Protein AF-A0A8H8CBI0-F1 (afdb_monomer_lite)

Sequence (99 aa):
MSKFYFSGTSGSVSSDDEEDNLPYPEALPRSDFLAPTFSAPAYLSTLSERHQTLEDLRSDLRERSQALSKELLDLVNTNYEQFLSLGSDLKGGEEKVED

Radius of gyration: 30.65 Å; chains: 1; bounding box: 88×39×88 Å

Foldseek 3Di:
DDDDDPPPPPPPCPVDPPVVPDDAFDQDDLVQVPDPDRDPVVVVVVCPVHPDDPVVVVVSVVVSVVVVVVVVVVVVVVVVVVVVVVVVVVVVVVVPPDD

Secondary structure (DSSP, 8-state):
----------------TTSTTPPPPPPPPSGGG--TT--HHHHHHHTTT----HHHHHHHHHHHHHHHHHHHHHHHHHHHHHHHHHHHHHHTGGG----

Structure (mmCIF, N/CA/C/O backbone):
data_AF-A0A8H8CBI0-F1
#
_entry.id   AF-A0A8H8CBI0-F1
#
loop_
_atom_site.group_PDB
_atom_site.id
_atom_site.type_symbol
_atom_site.label_atom_id
_atom_site.label_alt_id
_atom_site.label_comp_id
_atom_site.label_asym_id
_atom_site.label_entity_id
_atom_site.label_seq_id
_atom_site.pdbx_PDB_ins_code
_atom_site.Cartn_x
_atom_site.Cartn_y
_atom_site.Cartn_z
_atom_site.occupancy
_atom_site.B_iso_or_equiv
_atom_site.auth_seq_id
_atom_site.auth_comp_id
_atom_site.auth_asym_id
_atom_site.auth_atom_id
_atom_site.pdbx_PDB_model_num
ATOM 1 N N . MET A 1 1 ? 46.288 24.427 -58.854 1.00 42.25 1 MET A N 1
ATOM 2 C CA . MET A 1 1 ? 45.878 24.234 -57.446 1.00 42.25 1 MET A CA 1
ATOM 3 C C . MET A 1 1 ? 44.645 23.334 -57.396 1.00 42.25 1 MET A C 1
ATOM 5 O O . MET A 1 1 ? 43.563 23.804 -57.726 1.00 42.25 1 MET A O 1
ATOM 9 N N . SER A 1 2 ? 44.801 22.053 -57.039 1.00 39.62 2 SER A N 1
ATOM 10 C CA . SER A 1 2 ? 43.674 21.122 -56.851 1.00 39.62 2 SER A CA 1
ATOM 11 C C . SER A 1 2 ? 42.927 21.432 -55.556 1.00 39.62 2 SER A C 1
ATOM 13 O O . SER A 1 2 ? 43.528 21.444 -54.484 1.00 39.62 2 SER A O 1
ATOM 15 N N . LYS A 1 3 ? 41.620 21.688 -55.659 1.00 48.38 3 LYS A N 1
ATOM 16 C CA . LYS A 1 3 ? 40.702 21.792 -54.519 1.00 48.38 3 LYS A CA 1
ATOM 17 C C . LYS A 1 3 ? 40.275 20.383 -54.109 1.00 48.38 3 LYS A C 1
ATOM 19 O O . LYS A 1 3 ? 39.514 19.733 -54.820 1.00 48.38 3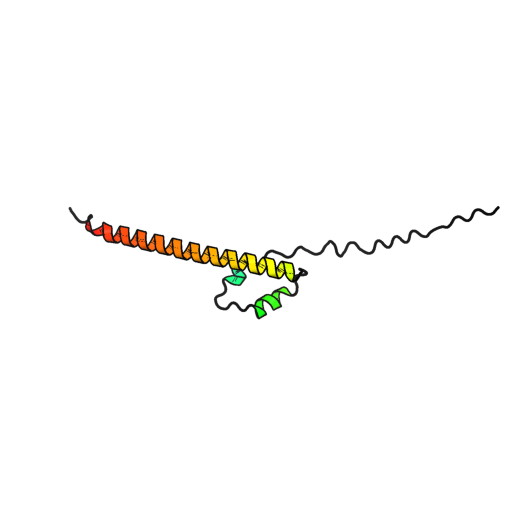 LYS A O 1
ATOM 24 N N . PHE A 1 4 ? 40.790 19.924 -52.974 1.00 48.22 4 PHE A N 1
ATOM 25 C CA . PHE A 1 4 ? 40.320 18.723 -52.296 1.00 48.22 4 PHE A CA 1
ATOM 26 C C . PHE A 1 4 ? 38.995 19.040 -51.595 1.00 48.22 4 PHE A C 1
ATOM 28 O O . PHE A 1 4 ? 38.981 19.730 -50.578 1.00 48.22 4 PHE A O 1
ATOM 35 N N . TYR A 1 5 ? 37.885 18.547 -52.140 1.00 46.88 5 TYR A N 1
ATOM 36 C CA . TYR A 1 5 ? 36.639 18.430 -51.392 1.00 46.88 5 TYR A CA 1
ATOM 37 C C . TYR A 1 5 ? 36.714 17.126 -50.608 1.00 46.88 5 TYR A C 1
ATOM 39 O O . TYR A 1 5 ? 36.590 16.040 -51.173 1.00 46.88 5 TYR A O 1
ATOM 47 N N . PHE A 1 6 ? 36.977 17.235 -49.308 1.00 49.88 6 PHE A N 1
ATOM 48 C CA . PHE A 1 6 ? 36.788 16.126 -48.389 1.00 49.88 6 PHE A CA 1
ATOM 49 C C . PHE A 1 6 ? 35.276 15.893 -48.306 1.00 49.88 6 PHE A C 1
ATOM 51 O O . PHE A 1 6 ? 34.565 16.564 -47.563 1.00 49.88 6 PHE A O 1
ATOM 58 N N . SER A 1 7 ? 34.777 14.983 -49.143 1.00 46.66 7 SER A N 1
ATOM 59 C CA . SER A 1 7 ? 33.503 14.305 -48.931 1.00 46.66 7 SER A CA 1
ATOM 60 C C . SER A 1 7 ? 33.653 13.481 -47.653 1.00 46.66 7 SER A C 1
ATOM 62 O O . SER A 1 7 ? 33.903 12.277 -47.697 1.00 46.66 7 SER A O 1
ATOM 64 N N . GLY A 1 8 ? 33.570 14.161 -46.508 1.00 42.94 8 GLY A N 1
ATOM 65 C CA . GLY A 1 8 ? 33.318 13.538 -45.223 1.00 42.94 8 GLY A CA 1
ATOM 66 C C . GLY A 1 8 ? 31.956 12.888 -45.338 1.00 42.94 8 GLY A C 1
ATOM 67 O O . GLY A 1 8 ? 30.937 13.567 -45.263 1.00 42.94 8 GLY A O 1
ATOM 68 N N . THR A 1 9 ? 31.972 11.593 -45.639 1.00 46.53 9 THR A N 1
ATOM 69 C CA . THR A 1 9 ? 30.815 10.717 -45.570 1.00 46.53 9 THR A CA 1
ATOM 70 C C . THR A 1 9 ? 30.087 11.023 -44.267 1.00 46.53 9 THR A C 1
ATOM 72 O O . THR A 1 9 ? 30.597 10.808 -43.169 1.00 46.53 9 THR A O 1
ATOM 75 N N . SER A 1 10 ? 28.908 11.619 -44.409 1.00 52.50 10 SER A N 1
ATOM 76 C CA . SER A 1 10 ? 27.901 11.716 -43.372 1.00 52.50 10 SER A CA 1
ATOM 77 C C . SER A 1 10 ? 27.382 10.304 -43.117 1.00 52.50 10 SER A C 1
ATOM 79 O O . SER A 1 10 ? 26.280 9.944 -43.514 1.00 52.50 10 SER A O 1
ATOM 81 N N . GLY A 1 11 ? 28.218 9.475 -42.504 1.00 45.22 11 GLY A N 1
ATOM 82 C CA . GLY A 1 11 ? 27.770 8.358 -41.700 1.00 45.22 11 GLY A CA 1
ATOM 83 C C . GLY A 1 11 ? 27.407 8.925 -40.341 1.00 45.22 11 GLY A C 1
ATOM 84 O O . GLY A 1 11 ? 28.130 8.707 -39.374 1.00 45.22 11 GLY A O 1
ATOM 85 N N . SER A 1 12 ? 26.332 9.718 -40.281 1.00 48.03 12 SER A N 1
ATOM 86 C CA . SER A 1 12 ? 25.601 9.880 -39.034 1.00 48.03 12 SER A CA 1
ATOM 87 C C . SER A 1 12 ? 25.131 8.481 -38.671 1.00 48.03 12 SER A C 1
ATOM 89 O O . SER A 1 12 ? 24.117 8.003 -39.179 1.00 48.03 12 SER A O 1
ATOM 91 N N . VAL A 1 13 ? 25.919 7.792 -37.850 1.00 52.78 13 VAL A N 1
ATOM 92 C CA . VAL A 1 13 ? 25.405 6.686 -37.062 1.00 52.78 13 VAL A CA 1
ATOM 93 C C . VAL A 1 13 ? 24.456 7.375 -36.082 1.00 52.78 13 VAL A C 1
ATOM 95 O O . VAL A 1 13 ? 24.831 7.819 -35.003 1.00 52.78 13 VAL A O 1
ATOM 98 N N . SER A 1 14 ? 23.225 7.619 -36.532 1.00 52.72 14 SER A N 1
ATOM 99 C CA . SER A 1 14 ? 22.089 7.661 -35.626 1.00 52.72 14 SER A CA 1
ATOM 100 C C . SER A 1 14 ? 22.014 6.238 -35.102 1.00 52.72 14 SER A C 1
ATOM 102 O O . SER A 1 14 ? 21.376 5.383 -35.705 1.00 52.72 14 SER A O 1
ATOM 104 N N . SER A 1 15 ? 22.846 5.956 -34.099 1.00 51.50 15 SER A N 1
ATOM 105 C CA . SER A 1 15 ? 22.738 4.741 -33.319 1.00 51.50 15 SER A CA 1
ATOM 106 C C . SER A 1 15 ? 21.470 4.939 -32.522 1.00 51.50 15 SER A C 1
ATOM 108 O O . SER A 1 15 ? 21.461 5.731 -31.587 1.00 51.50 15 SER A O 1
ATOM 110 N N . ASP A 1 16 ? 20.417 4.345 -33.062 1.00 53.66 16 ASP A N 1
ATOM 111 C CA . ASP A 1 16 ? 19.151 4.013 -32.445 1.00 53.66 16 ASP A CA 1
ATOM 112 C C . ASP A 1 16 ? 18.894 4.620 -31.064 1.00 53.66 16 ASP A C 1
ATOM 114 O O . ASP A 1 16 ? 19.440 4.204 -30.042 1.00 53.66 16 ASP A O 1
ATOM 118 N N . ASP A 1 17 ? 17.980 5.584 -31.084 1.00 53.84 17 ASP A N 1
ATOM 119 C CA . ASP A 1 17 ? 17.206 6.138 -29.975 1.00 53.84 17 ASP A CA 1
ATOM 120 C C . ASP A 1 17 ? 16.247 5.048 -29.417 1.00 53.84 17 ASP A C 1
ATOM 122 O O . ASP A 1 17 ? 15.042 5.242 -29.282 1.00 53.84 17 ASP A O 1
ATOM 126 N N . GLU A 1 18 ? 16.764 3.839 -29.173 1.00 55.56 18 GLU A N 1
ATOM 127 C CA . GLU A 1 18 ? 16.031 2.691 -28.617 1.00 55.56 18 GLU A CA 1
ATOM 128 C C . GLU A 1 18 ? 16.203 2.590 -27.092 1.00 55.56 18 GLU A C 1
ATOM 130 O O . GLU A 1 18 ? 15.395 1.939 -26.431 1.00 55.56 18 GLU A O 1
ATOM 135 N N . GLU A 1 19 ? 17.209 3.256 -26.510 1.00 54.00 19 GLU A N 1
ATOM 136 C CA . GLU A 1 19 ? 17.436 3.259 -25.054 1.00 54.00 19 GLU A CA 1
ATOM 137 C C . GLU A 1 19 ? 16.570 4.281 -24.296 1.00 54.00 19 GLU A C 1
ATOM 139 O O . GLU A 1 19 ? 16.295 4.083 -23.114 1.00 54.00 19 GLU A O 1
ATOM 144 N N . ASP A 1 20 ? 16.072 5.329 -24.962 1.00 55.66 20 ASP A N 1
ATOM 145 C CA . ASP A 1 20 ? 15.183 6.338 -24.351 1.00 55.66 20 ASP A CA 1
ATOM 146 C C . ASP A 1 20 ? 13.693 5.939 -24.387 1.00 55.66 20 ASP A C 1
ATOM 148 O O . ASP A 1 20 ? 12.836 6.633 -23.838 1.00 55.66 20 ASP A O 1
ATOM 152 N N . ASN A 1 21 ? 13.366 4.787 -24.987 1.00 57.72 21 ASN A N 1
ATOM 153 C CA . ASN A 1 21 ? 12.011 4.230 -25.024 1.00 57.72 21 ASN A CA 1
ATOM 154 C C . ASN A 1 21 ? 11.849 3.030 -24.073 1.00 57.72 21 ASN A C 1
ATOM 156 O O . ASN A 1 21 ? 11.075 2.105 -24.331 1.00 57.72 21 ASN A O 1
ATOM 160 N N . LEU A 1 22 ? 12.602 3.015 -22.970 1.00 65.75 22 LEU A N 1
ATOM 161 C CA . LEU A 1 22 ? 12.357 2.078 -21.880 1.00 65.75 22 LEU A CA 1
ATOM 162 C C . LEU A 1 22 ? 11.112 2.542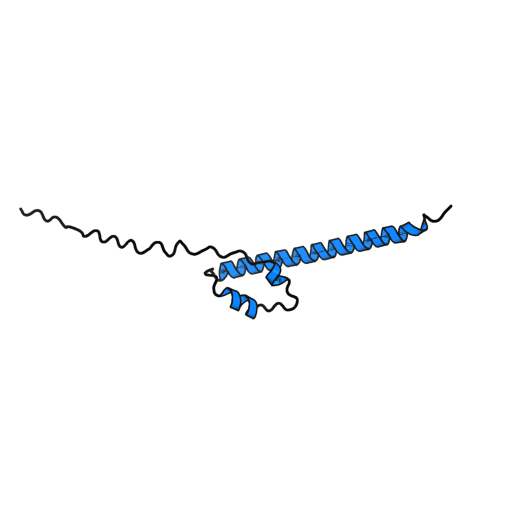 -21.109 1.00 65.75 22 LEU A C 1
ATOM 164 O O . LEU A 1 22 ? 11.066 3.685 -20.645 1.00 65.75 22 LEU A O 1
ATOM 168 N N . PRO A 1 23 ? 10.085 1.688 -20.951 1.00 68.06 23 PRO A N 1
ATOM 169 C CA . PRO A 1 23 ? 8.918 2.051 -20.166 1.00 68.06 23 PRO A CA 1
ATOM 170 C C . PRO A 1 23 ? 9.348 2.350 -18.730 1.00 68.06 23 PRO A C 1
ATOM 172 O O . PRO A 1 23 ? 10.053 1.555 -18.103 1.00 68.06 23 PRO A O 1
ATOM 175 N N . TYR A 1 24 ? 8.905 3.497 -18.208 1.00 61.38 24 TYR A N 1
ATOM 176 C CA . TYR A 1 24 ? 9.124 3.835 -16.808 1.00 61.38 24 TYR A CA 1
ATOM 177 C C . TYR A 1 24 ? 8.617 2.700 -15.912 1.00 61.38 24 TYR A C 1
ATOM 179 O O . TYR A 1 24 ? 7.540 2.150 -16.172 1.00 61.38 24 TYR A O 1
ATOM 187 N N . PRO A 1 25 ? 9.363 2.355 -14.851 1.00 67.81 25 PRO A N 1
ATOM 188 C CA . PRO A 1 25 ? 8.916 1.350 -13.908 1.00 67.81 25 PRO A CA 1
ATOM 189 C C . PRO A 1 25 ? 7.563 1.753 -13.321 1.00 67.81 25 PRO A C 1
ATOM 191 O O . PRO A 1 25 ? 7.407 2.835 -12.756 1.00 67.81 25 PRO A O 1
ATOM 194 N N . GLU A 1 26 ? 6.573 0.874 -13.454 1.00 69.00 26 GLU A N 1
ATOM 195 C CA . GLU A 1 26 ? 5.267 1.074 -12.834 1.00 69.00 26 GLU A CA 1
ATOM 196 C C . GLU A 1 26 ? 5.424 1.145 -11.309 1.00 69.00 26 GLU A C 1
ATOM 198 O O . GLU A 1 26 ? 6.204 0.389 -10.727 1.00 69.00 26 GLU A O 1
ATOM 203 N N . ALA A 1 27 ? 4.689 2.032 -10.635 1.00 74.12 27 ALA A N 1
ATOM 204 C CA . ALA A 1 27 ? 4.753 2.137 -9.180 1.00 74.12 27 ALA A CA 1
ATOM 205 C C . ALA A 1 27 ? 4.482 0.773 -8.517 1.00 74.12 27 ALA A C 1
ATOM 207 O O . ALA A 1 27 ? 3.638 0.001 -8.971 1.00 74.12 27 ALA A O 1
ATOM 208 N N . LEU A 1 28 ? 5.194 0.458 -7.430 1.00 76.06 28 LEU A N 1
ATOM 209 C CA . LEU A 1 28 ? 4.978 -0.801 -6.707 1.00 76.06 28 LEU A CA 1
ATOM 210 C C . LEU A 1 28 ? 3.491 -0.900 -6.281 1.00 76.06 28 LEU A C 1
ATOM 212 O O . LEU A 1 28 ? 2.982 0.048 -5.677 1.00 76.06 28 LEU A O 1
ATOM 216 N N . PRO A 1 29 ? 2.748 -1.979 -6.579 1.00 77.31 29 PRO A N 1
ATOM 217 C CA . PRO A 1 29 ? 1.341 -2.101 -6.189 1.00 77.31 29 PRO A CA 1
ATOM 218 C C . PRO A 1 29 ? 1.178 -2.289 -4.676 1.00 77.31 29 PRO A C 1
ATOM 220 O O . PRO A 1 29 ? 1.998 -2.922 -4.020 1.00 77.31 29 PRO A O 1
ATOM 223 N N . ARG A 1 30 ? 0.099 -1.752 -4.081 1.00 77.81 30 ARG A N 1
ATOM 224 C CA . ARG A 1 30 ? -0.137 -1.884 -2.620 1.00 77.81 30 ARG A CA 1
ATOM 225 C C . ARG A 1 30 ? -0.556 -3.308 -2.278 1.00 77.81 30 ARG A C 1
ATOM 227 O O . ARG A 1 30 ? -0.182 -3.819 -1.230 1.00 77.81 30 ARG A O 1
ATOM 234 N N . SER A 1 31 ? -1.323 -3.915 -3.178 1.00 77.75 31 SER A N 1
ATOM 235 C CA . SER A 1 31 ? -1.831 -5.283 -3.094 1.00 77.75 31 SER A CA 1
ATOM 236 C C . SER A 1 31 ? -0.741 -6.300 -2.786 1.00 77.75 31 SER A C 1
ATOM 238 O O . SER A 1 31 ? -0.977 -7.216 -2.003 1.00 77.75 31 SER A O 1
ATOM 240 N N . ASP A 1 32 ? 0.457 -6.096 -3.328 1.00 77.25 32 ASP A N 1
ATOM 241 C CA . ASP A 1 32 ? 1.571 -7.036 -3.205 1.00 77.25 32 ASP A CA 1
ATOM 242 C C . ASP A 1 32 ? 2.076 -7.153 -1.762 1.00 77.25 32 ASP A C 1
ATOM 244 O O . ASP A 1 32 ? 2.593 -8.193 -1.357 1.00 77.25 32 ASP A O 1
ATOM 248 N N . PHE A 1 33 ? 1.863 -6.108 -0.957 1.00 79.06 33 PHE A N 1
ATOM 249 C CA . PHE A 1 33 ? 2.262 -6.042 0.448 1.00 79.06 33 PHE A CA 1
ATOM 250 C C . PHE A 1 33 ? 1.135 -6.418 1.420 1.00 79.06 33 PHE A C 1
ATOM 252 O O . PHE A 1 33 ? 1.357 -6.450 2.628 1.00 79.06 33 PHE A O 1
ATOM 259 N N . LEU A 1 34 ? -0.071 -6.706 0.917 1.00 77.88 34 LEU A N 1
ATOM 260 C CA . LEU A 1 34 ? -1.218 -7.130 1.731 1.00 77.88 34 LEU A CA 1
ATOM 261 C C . LEU A 1 34 ? -1.330 -8.657 1.844 1.00 77.88 34 LEU A C 1
ATOM 263 O O . LEU A 1 34 ? -2.211 -9.163 2.539 1.00 77.88 34 LEU A O 1
ATOM 267 N N . ALA A 1 35 ? -0.457 -9.402 1.160 1.00 80.88 35 ALA A N 1
ATOM 268 C CA . ALA A 1 35 ? -0.449 -10.854 1.224 1.00 80.88 35 ALA A CA 1
ATOM 269 C C . ALA A 1 35 ? -0.083 -11.335 2.647 1.00 80.88 35 ALA A C 1
ATOM 271 O O . ALA A 1 35 ? 0.949 -10.925 3.183 1.00 80.88 35 ALA A O 1
ATOM 272 N N . PRO A 1 36 ? -0.858 -12.259 3.252 1.00 77.31 36 PRO A N 1
ATOM 273 C CA . PRO A 1 36 ? -0.595 -12.761 4.606 1.00 77.31 36 PRO A CA 1
ATOM 274 C C . PRO A 1 36 ? 0.728 -13.538 4.719 1.00 77.31 36 PRO A C 1
ATOM 276 O O . PRO A 1 36 ? 1.257 -13.708 5.813 1.00 77.31 36 PRO A O 1
ATOM 279 N N . THR A 1 37 ? 1.278 -13.992 3.592 1.00 80.56 37 THR A N 1
ATOM 280 C CA . THR A 1 37 ? 2.564 -14.693 3.489 1.00 80.56 37 THR A CA 1
ATOM 281 C C . THR A 1 37 ? 3.530 -13.928 2.584 1.00 80.56 37 THR A C 1
ATOM 283 O O . THR A 1 37 ? 4.011 -14.459 1.580 1.00 80.56 37 THR A O 1
ATOM 286 N N . PHE A 1 38 ? 3.784 -12.657 2.894 1.00 82.06 38 PHE A N 1
ATOM 287 C CA . PHE A 1 38 ? 4.747 -11.853 2.144 1.00 82.06 38 PHE A CA 1
ATOM 288 C C . PHE A 1 38 ? 6.183 -12.372 2.338 1.00 82.06 38 PHE A C 1
ATOM 290 O O . PHE A 1 38 ? 6.656 -12.534 3.463 1.00 82.06 38 PHE A O 1
ATOM 297 N N . SER A 1 39 ? 6.893 -12.598 1.231 1.00 82.00 39 SER A N 1
ATOM 298 C CA . SER A 1 39 ? 8.308 -12.974 1.222 1.00 82.00 39 SER A CA 1
ATOM 299 C C . SER A 1 39 ? 9.091 -11.985 0.369 1.00 82.00 39 SER A C 1
ATOM 301 O O . SER A 1 39 ? 8.987 -11.987 -0.858 1.00 82.00 39 SER A O 1
ATOM 303 N N . ALA A 1 40 ? 9.907 -11.156 1.023 1.00 79.62 40 ALA A N 1
ATOM 304 C CA . ALA A 1 40 ? 10.747 -10.163 0.358 1.00 79.62 40 ALA A CA 1
ATOM 305 C C . ALA A 1 40 ? 11.645 -10.749 -0.754 1.00 79.62 40 ALA A C 1
ATOM 307 O O . ALA A 1 40 ? 11.649 -10.185 -1.845 1.00 79.62 40 ALA A O 1
ATOM 308 N N . PRO A 1 41 ? 12.375 -11.870 -0.560 1.00 80.19 41 PRO A N 1
ATOM 309 C CA . PRO A 1 41 ? 13.223 -12.411 -1.625 1.00 80.19 41 PRO A CA 1
ATOM 310 C C . PRO A 1 41 ? 12.416 -12.933 -2.821 1.00 80.19 41 PRO A C 1
ATOM 312 O O . PRO A 1 41 ? 12.851 -12.761 -3.956 1.00 80.19 41 PRO A O 1
ATOM 315 N N . ALA A 1 42 ? 11.230 -13.509 -2.591 1.00 82.12 42 ALA A N 1
ATOM 316 C CA . ALA A 1 42 ? 10.345 -13.928 -3.677 1.00 82.12 42 ALA A CA 1
ATOM 317 C C . ALA A 1 42 ? 9.819 -12.712 -4.458 1.00 82.12 42 ALA A C 1
ATOM 319 O O . ALA A 1 42 ? 9.856 -12.702 -5.685 1.00 82.12 42 ALA A O 1
ATOM 320 N N . TYR A 1 43 ? 9.428 -11.650 -3.753 1.00 81.31 43 TYR A N 1
ATOM 321 C CA . TYR A 1 43 ? 8.961 -10.408 -4.366 1.00 81.31 43 TYR A CA 1
ATOM 322 C C . TYR A 1 43 ? 10.048 -9.705 -5.192 1.00 81.31 43 TYR A C 1
ATOM 324 O O . TYR A 1 43 ? 9.825 -9.298 -6.329 1.00 81.31 43 TYR A O 1
ATOM 332 N N . LEU A 1 44 ? 11.270 -9.625 -4.664 1.00 78.31 44 LEU A N 1
ATOM 333 C CA . LEU A 1 44 ? 12.398 -9.047 -5.395 1.00 78.31 44 LEU A CA 1
ATOM 334 C C . LEU A 1 44 ? 12.766 -9.877 -6.631 1.00 78.31 44 LEU A C 1
ATOM 336 O O . LEU A 1 44 ? 13.145 -9.305 -7.648 1.00 78.31 44 LEU A O 1
ATOM 340 N N . SER A 1 45 ? 12.599 -11.204 -6.580 1.00 80.06 45 SER A N 1
ATOM 341 C CA . SER A 1 45 ? 12.828 -12.065 -7.746 1.00 80.06 45 SER A CA 1
ATOM 342 C C . SER A 1 45 ? 11.799 -11.870 -8.863 1.00 80.06 45 SER A C 1
ATOM 344 O O . SER A 1 45 ? 12.145 -12.034 -10.024 1.00 80.06 45 SER A O 1
ATOM 346 N N . THR A 1 46 ? 10.568 -11.452 -8.544 1.00 78.94 46 THR A N 1
ATOM 347 C CA . THR A 1 46 ? 9.556 -11.099 -9.559 1.00 78.94 46 THR A CA 1
ATOM 348 C C . THR A 1 46 ? 9.778 -9.719 -10.183 1.00 78.94 46 THR A C 1
ATOM 350 O O . THR A 1 46 ? 9.205 -9.416 -11.221 1.00 78.94 46 THR A O 1
ATOM 353 N N . LEU A 1 47 ? 10.616 -8.877 -9.569 1.00 74.38 47 LEU A N 1
ATOM 354 C CA . LEU A 1 47 ? 10.903 -7.513 -10.025 1.00 74.38 47 LEU A CA 1
ATOM 355 C C . LEU A 1 47 ? 12.124 -7.424 -10.954 1.00 74.38 47 LEU A C 1
ATOM 357 O O . LEU A 1 47 ? 12.480 -6.327 -11.373 1.00 74.38 47 LEU A O 1
ATOM 361 N N . SER A 1 48 ? 12.763 -8.549 -11.297 1.00 65.94 48 SER A N 1
ATOM 362 C CA . SER A 1 48 ? 13.965 -8.577 -12.144 1.00 65.94 48 SER A CA 1
ATOM 363 C C . SER A 1 48 ? 13.747 -8.063 -13.570 1.00 65.94 48 SER A C 1
ATOM 365 O O . SER A 1 48 ? 14.710 -7.703 -14.236 1.00 65.94 48 SER A O 1
ATOM 367 N N . GLU A 1 49 ? 12.500 -8.026 -14.041 1.00 64.94 49 GLU A N 1
ATOM 368 C CA . GLU A 1 49 ? 12.119 -7.511 -15.368 1.00 64.94 49 GLU A CA 1
ATOM 369 C C . GLU A 1 49 ? 11.996 -5.979 -15.398 1.00 64.94 49 GLU A C 1
ATOM 371 O O . GLU A 1 49 ? 11.810 -5.368 -16.448 1.00 64.94 49 GLU A O 1
ATOM 376 N N . ARG A 1 50 ? 12.091 -5.334 -14.233 1.00 69.06 50 ARG A N 1
ATOM 377 C CA . ARG A 1 50 ? 11.931 -3.896 -14.088 1.00 69.06 50 ARG A CA 1
ATOM 378 C C . ARG A 1 50 ? 13.304 -3.237 -14.225 1.00 69.06 50 ARG A C 1
ATOM 380 O O . ARG A 1 50 ? 14.113 -3.296 -13.303 1.00 69.06 50 ARG A O 1
ATOM 387 N N . HIS A 1 51 ? 13.566 -2.616 -15.373 1.00 63.78 51 HIS A N 1
ATOM 388 C CA . HIS A 1 51 ? 14.806 -1.892 -15.695 1.00 63.78 51 HIS A CA 1
ATOM 389 C C . HIS A 1 51 ? 14.964 -0.584 -14.882 1.00 63.78 51 HIS A C 1
ATOM 391 O O . HIS A 1 51 ? 15.131 0.494 -15.440 1.00 63.78 51 HIS A O 1
ATOM 397 N N . GLN A 1 52 ? 14.883 -0.662 -13.553 1.00 72.31 52 GLN A N 1
ATOM 398 C CA . GLN A 1 52 ? 15.031 0.466 -12.632 1.00 72.31 52 GLN A CA 1
ATOM 399 C C . GLN A 1 52 ? 16.340 0.373 -11.849 1.00 72.31 52 GLN A C 1
ATOM 401 O O . GLN A 1 52 ? 16.879 -0.718 -11.636 1.00 72.31 52 GLN A O 1
ATOM 406 N N . THR A 1 53 ? 16.856 1.511 -11.381 1.00 77.88 53 THR A N 1
ATOM 407 C CA . THR A 1 53 ? 18.058 1.498 -10.544 1.00 77.88 53 THR A CA 1
ATOM 408 C C . THR A 1 53 ? 17.757 0.873 -9.177 1.00 77.88 53 THR A C 1
ATOM 410 O O . THR A 1 53 ? 16.644 0.955 -8.652 1.00 77.88 53 THR A O 1
ATOM 413 N N . LEU A 1 54 ? 18.761 0.232 -8.570 1.00 78.06 54 LEU A N 1
ATOM 414 C CA . LEU A 1 54 ? 18.610 -0.353 -7.233 1.00 78.06 54 LEU A CA 1
ATOM 415 C C . LEU A 1 54 ? 18.362 0.706 -6.151 1.00 78.06 54 LEU A C 1
ATOM 417 O O . LEU A 1 54 ? 17.731 0.403 -5.139 1.00 78.06 54 LEU A O 1
ATOM 421 N N . GLU A 1 55 ? 18.869 1.925 -6.345 1.00 81.25 55 GLU A N 1
ATOM 422 C CA . GLU A 1 55 ? 18.662 3.018 -5.396 1.00 81.25 55 GLU A CA 1
ATOM 423 C C . GLU A 1 55 ? 17.215 3.521 -5.446 1.00 81.25 55 GLU A C 1
ATOM 425 O O . GLU A 1 55 ? 16.607 3.671 -4.386 1.00 81.25 55 GLU A O 1
ATOM 430 N N . ASP A 1 56 ? 16.634 3.656 -6.643 1.00 79.81 56 ASP A N 1
ATOM 431 C CA . ASP A 1 56 ? 15.222 4.027 -6.804 1.00 79.81 56 ASP A CA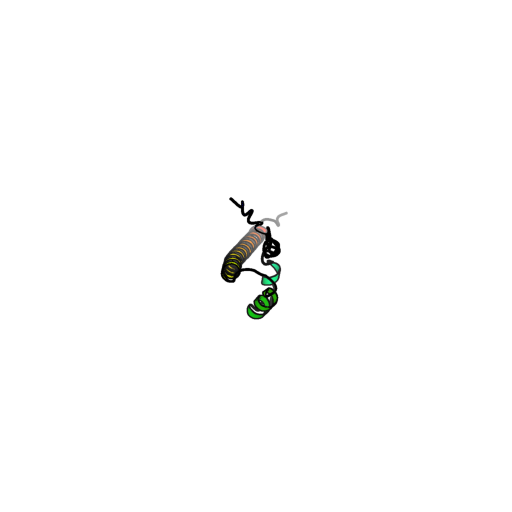 1
ATOM 432 C C . ASP A 1 56 ? 14.305 2.944 -6.228 1.00 79.81 56 ASP A C 1
ATOM 434 O O . ASP A 1 56 ? 13.452 3.237 -5.393 1.00 79.81 56 ASP A O 1
ATOM 438 N N . LEU A 1 57 ? 14.569 1.665 -6.539 1.00 80.56 57 LEU A N 1
ATOM 439 C CA . LEU A 1 57 ? 13.840 0.532 -5.950 1.00 80.56 57 LEU A CA 1
ATOM 440 C C . LEU A 1 57 ? 13.869 0.581 -4.416 1.00 80.56 57 LEU A C 1
ATOM 442 O O . LEU A 1 57 ? 12.865 0.314 -3.753 1.00 80.56 57 LEU A O 1
ATOM 446 N N . ARG A 1 58 ? 15.026 0.914 -3.833 1.00 83.19 58 ARG A N 1
ATOM 447 C CA . ARG A 1 58 ? 15.193 1.014 -2.381 1.00 83.19 58 ARG A CA 1
ATOM 448 C C . ARG A 1 58 ? 14.427 2.199 -1.802 1.00 83.19 58 ARG A C 1
ATOM 450 O O . ARG A 1 58 ? 13.862 2.057 -0.714 1.00 83.19 58 ARG A O 1
ATOM 457 N N . SER A 1 59 ? 14.450 3.343 -2.481 1.00 84.06 59 SER A N 1
ATOM 458 C CA . SER A 1 59 ? 13.698 4.533 -2.083 1.00 84.06 59 SER A CA 1
ATOM 459 C C . SER A 1 59 ? 12.199 4.239 -2.080 1.00 84.06 59 SER A C 1
ATOM 461 O O . SER A 1 59 ? 11.561 4.382 -1.037 1.00 84.06 59 SER A O 1
ATOM 463 N N . ASP A 1 60 ? 11.677 3.683 -3.172 1.00 83.38 60 ASP A N 1
ATOM 464 C CA . ASP A 1 60 ? 10.262 3.341 -3.331 1.00 83.38 60 ASP A CA 1
ATOM 465 C C . ASP A 1 60 ? 9.789 2.325 -2.284 1.00 83.38 60 ASP A C 1
ATOM 467 O O . ASP A 1 60 ? 8.731 2.486 -1.670 1.00 83.38 60 ASP A O 1
ATOM 471 N N . LEU A 1 61 ? 10.587 1.282 -2.016 1.00 83.62 61 LEU A N 1
ATOM 472 C CA . LEU A 1 61 ? 10.293 0.300 -0.965 1.00 83.62 61 LEU A CA 1
ATOM 473 C C . LEU A 1 61 ? 10.258 0.938 0.427 1.00 83.62 61 LEU A C 1
ATOM 475 O O . LEU A 1 61 ? 9.419 0.575 1.256 1.00 83.62 61 LEU A O 1
ATOM 479 N N . ARG A 1 62 ? 11.168 1.877 0.707 1.00 85.81 62 ARG A N 1
ATOM 480 C CA . ARG A 1 62 ? 11.210 2.586 1.992 1.00 85.81 62 ARG A CA 1
ATOM 481 C C . ARG A 1 62 ? 10.028 3.520 2.162 1.00 85.81 62 ARG A C 1
ATOM 483 O O . ARG A 1 62 ? 9.386 3.470 3.210 1.00 85.81 62 ARG A O 1
ATOM 490 N N . GLU A 1 63 ? 9.735 4.329 1.153 1.00 87.31 63 GLU A N 1
ATOM 491 C CA . GLU A 1 63 ? 8.577 5.218 1.150 1.00 87.31 63 GLU A CA 1
ATOM 492 C C . GLU A 1 63 ? 7.290 4.410 1.342 1.00 87.31 63 GLU A C 1
ATOM 494 O O . GLU A 1 63 ? 6.476 4.715 2.217 1.00 87.31 63 GLU A O 1
ATOM 499 N N . ARG A 1 64 ? 7.156 3.290 0.622 1.00 85.75 64 ARG A N 1
ATOM 500 C CA . ARG A 1 64 ? 5.985 2.424 0.740 1.00 85.75 64 ARG A CA 1
ATOM 501 C C . ARG A 1 64 ? 5.857 1.768 2.109 1.00 85.75 64 ARG A C 1
ATOM 503 O O . ARG A 1 64 ? 4.753 1.695 2.640 1.00 85.75 64 ARG A O 1
ATOM 510 N N . SER A 1 65 ? 6.964 1.327 2.700 1.00 85.56 65 SER A N 1
ATOM 511 C CA . SER A 1 65 ? 6.983 0.775 4.059 1.00 85.56 65 SER A CA 1
ATOM 512 C C . SER A 1 65 ? 6.526 1.802 5.103 1.00 85.56 65 SER A C 1
ATOM 514 O O . SER A 1 65 ? 5.728 1.484 5.991 1.00 85.56 65 SER A O 1
ATOM 516 N N . GLN A 1 66 ? 6.962 3.058 4.968 1.00 87.88 66 GLN A N 1
ATOM 517 C CA . GLN A 1 66 ? 6.530 4.147 5.848 1.00 87.88 66 GLN A CA 1
ATOM 518 C C . GLN A 1 66 ? 5.042 4.471 5.671 1.00 87.88 66 GLN A C 1
ATOM 520 O O . GLN A 1 66 ? 4.330 4.602 6.668 1.00 87.88 66 GLN A O 1
ATOM 525 N N . ALA A 1 67 ? 4.558 4.536 4.427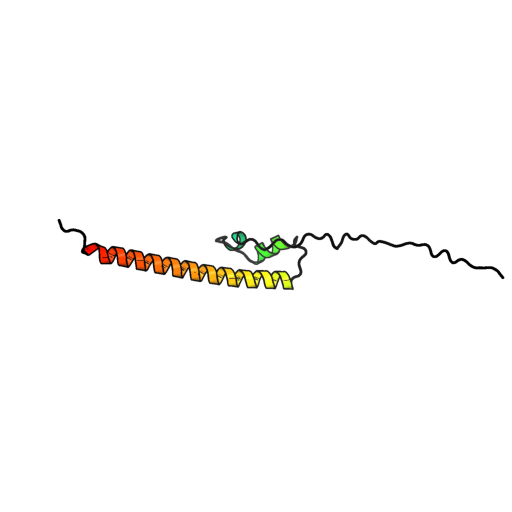 1.00 87.62 67 ALA A N 1
ATOM 526 C CA . ALA A 1 67 ? 3.145 4.754 4.130 1.00 87.62 67 ALA A CA 1
ATOM 527 C C . ALA A 1 67 ? 2.260 3.650 4.732 1.00 87.62 67 ALA A C 1
ATOM 529 O O . ALA A 1 67 ? 1.312 3.952 5.452 1.00 87.62 67 ALA A O 1
ATOM 530 N N . LEU A 1 68 ? 2.620 2.376 4.533 1.00 85.44 68 LEU A N 1
ATOM 531 C CA . LEU A 1 68 ? 1.898 1.234 5.105 1.00 85.44 68 LEU A CA 1
ATOM 532 C C . LEU A 1 68 ? 1.891 1.254 6.638 1.00 85.44 68 LEU A C 1
ATOM 534 O O . LEU A 1 68 ? 0.869 0.964 7.255 1.00 85.44 68 LEU A O 1
ATOM 538 N N . SER A 1 69 ? 3.012 1.624 7.262 1.00 85.75 69 SER A N 1
ATOM 539 C CA . SER A 1 69 ? 3.106 1.732 8.724 1.00 85.75 69 SER A CA 1
ATOM 540 C C . SER A 1 69 ? 2.168 2.808 9.274 1.00 85.75 69 SER A C 1
ATOM 542 O O . SER A 1 69 ? 1.517 2.599 10.297 1.00 85.75 69 SER A O 1
ATOM 544 N N . LYS A 1 70 ? 2.068 3.947 8.578 1.00 90.19 70 LYS A N 1
ATOM 545 C CA . LYS A 1 70 ? 1.138 5.021 8.931 1.00 90.19 70 LYS A CA 1
ATOM 546 C C . LYS A 1 70 ? -0.316 4.592 8.737 1.00 90.19 70 LYS A C 1
ATOM 548 O O . LYS A 1 70 ? -1.110 4.756 9.653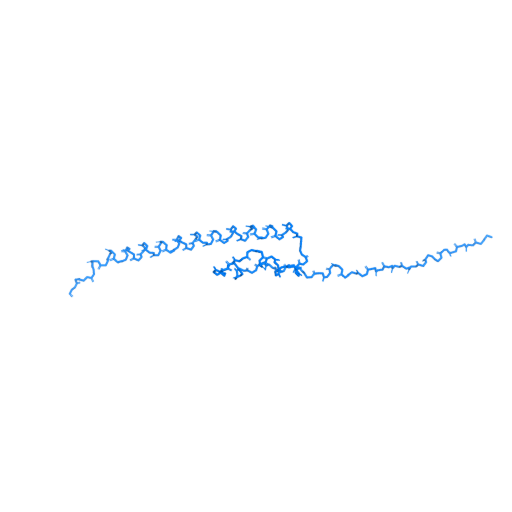 1.00 90.19 70 LYS A O 1
ATOM 553 N N . GLU A 1 71 ? -0.650 3.995 7.595 1.00 88.38 71 GLU A N 1
ATOM 554 C CA . GLU A 1 71 ? -2.001 3.486 7.322 1.00 88.38 71 GLU A CA 1
ATOM 555 C C . GLU A 1 71 ? -2.451 2.454 8.363 1.00 88.38 71 GLU A C 1
ATOM 557 O O . GLU A 1 71 ? -3.608 2.460 8.774 1.00 88.38 71 GLU A O 1
ATOM 562 N N . LEU A 1 72 ? -1.547 1.575 8.806 1.00 87.38 72 LEU A N 1
ATOM 563 C CA . LEU A 1 72 ? -1.840 0.590 9.845 1.00 87.38 72 LEU A CA 1
ATOM 564 C C . LEU A 1 72 ? -2.138 1.264 11.186 1.00 87.38 72 LEU A C 1
ATOM 566 O O . LEU A 1 72 ? -3.082 0.874 11.871 1.00 87.38 72 LEU A O 1
ATOM 570 N N . LEU A 1 73 ? -1.363 2.285 11.547 1.00 90.00 73 LEU A N 1
ATOM 571 C CA . LEU A 1 73 ? -1.601 3.068 12.755 1.00 90.00 73 LEU A CA 1
ATOM 572 C C . LEU A 1 73 ? -2.940 3.814 12.679 1.00 90.00 73 LEU A C 1
ATOM 574 O O . LEU A 1 73 ? -3.728 3.745 13.619 1.00 90.00 73 LEU A O 1
ATOM 578 N N . ASP A 1 74 ? -3.233 4.452 11.548 1.00 90.88 74 ASP A N 1
ATOM 579 C CA . ASP A 1 74 ? -4.495 5.157 11.317 1.00 90.88 74 ASP A CA 1
ATOM 580 C C . ASP A 1 74 ? -5.696 4.194 11.354 1.00 90.88 74 ASP A C 1
ATOM 582 O O . ASP A 1 74 ? -6.726 4.512 11.952 1.00 90.88 74 ASP A O 1
ATOM 586 N N . LEU A 1 75 ? -5.561 2.987 10.789 1.00 90.19 75 LEU A N 1
ATOM 587 C CA . LEU A 1 75 ? -6.591 1.945 10.836 1.00 90.19 75 LEU A CA 1
ATOM 588 C C . LEU A 1 75 ? -6.859 1.476 12.271 1.00 90.19 75 LEU A C 1
ATOM 590 O O . LEU A 1 75 ? -8.017 1.351 12.666 1.00 90.19 75 LEU A O 1
ATOM 594 N N . VAL A 1 76 ? -5.806 1.230 13.053 1.00 90.25 76 VAL A N 1
ATOM 595 C CA . VAL A 1 76 ? -5.933 0.821 14.460 1.00 90.25 76 VAL A CA 1
ATOM 596 C C . VAL A 1 76 ? -6.559 1.936 15.290 1.00 90.25 76 VAL A C 1
ATOM 598 O O . VAL A 1 76 ? -7.470 1.665 16.068 1.00 90.25 76 VAL A O 1
ATOM 601 N N . ASN A 1 77 ? -6.132 3.184 15.092 1.00 89.81 77 ASN A N 1
ATOM 602 C CA . ASN A 1 77 ? -6.703 4.336 15.787 1.00 89.81 77 ASN A CA 1
ATOM 603 C C . ASN A 1 77 ? -8.185 4.513 15.446 1.00 89.81 77 ASN A C 1
ATOM 605 O O . ASN A 1 77 ? -9.006 4.629 16.350 1.00 89.81 77 ASN A O 1
ATOM 609 N N . THR A 1 78 ? -8.544 4.436 14.163 1.00 89.56 78 THR A N 1
ATOM 610 C CA . THR A 1 78 ? -9.941 4.514 13.709 1.00 89.56 78 THR A CA 1
ATOM 611 C C . THR A 1 78 ? -10.779 3.388 14.313 1.00 89.56 78 THR A C 1
ATOM 613 O O . THR A 1 78 ? -11.892 3.616 14.779 1.00 89.56 78 THR A O 1
ATOM 616 N N . ASN A 1 79 ? -10.253 2.161 14.338 1.00 85.50 79 ASN A N 1
ATOM 617 C CA . ASN A 1 79 ? -10.951 1.028 14.938 1.00 85.50 79 ASN A CA 1
ATOM 618 C C . ASN A 1 79 ? -11.117 1.195 16.458 1.00 85.50 79 ASN A C 1
ATOM 620 O O . ASN A 1 79 ? -12.178 0.884 16.996 1.00 85.50 79 ASN A O 1
ATOM 624 N N . TYR A 1 80 ? -10.104 1.732 17.142 1.00 87.62 80 TYR A N 1
ATOM 625 C CA . TYR A 1 80 ? -10.162 2.026 18.570 1.00 87.62 80 TYR A CA 1
ATOM 626 C C . TYR A 1 80 ? -11.191 3.118 18.891 1.00 87.62 80 TYR A C 1
ATOM 628 O O . TYR A 1 80 ? -11.992 2.950 19.809 1.00 87.62 80 TYR A O 1
ATOM 636 N N . GLU A 1 81 ? -11.229 4.200 18.109 1.00 85.12 81 GLU A N 1
ATOM 637 C CA . GLU A 1 81 ? -12.243 5.254 18.229 1.00 85.12 81 GLU A CA 1
ATOM 638 C C . GLU A 1 81 ? -13.657 4.711 18.007 1.00 85.12 81 GLU A C 1
ATOM 640 O O . GLU A 1 81 ? -14.544 4.988 18.811 1.00 85.12 81 GLU A O 1
ATOM 645 N N . GLN A 1 82 ? -13.860 3.878 16.980 1.00 84.44 82 GLN A N 1
ATOM 646 C CA . GLN A 1 82 ? -15.142 3.211 16.721 1.00 84.44 82 GLN A CA 1
ATOM 647 C C . GLN A 1 82 ? -15.554 2.271 17.859 1.00 84.44 82 GLN A C 1
ATOM 649 O O . GLN A 1 82 ? -16.727 2.200 18.221 1.00 84.44 82 GLN A O 1
ATOM 654 N N . PHE A 1 83 ? -14.603 1.538 18.441 1.00 84.94 83 PHE A N 1
ATOM 655 C CA . PHE A 1 83 ? -14.884 0.665 19.575 1.00 84.94 83 PHE A CA 1
ATOM 656 C C . PHE A 1 83 ? -15.266 1.470 20.823 1.00 84.94 83 PHE A C 1
ATOM 658 O O . PHE A 1 83 ? -16.216 1.113 21.520 1.00 84.94 83 PHE A O 1
ATOM 665 N N . LEU A 1 84 ? -14.570 2.578 21.093 1.00 81.75 84 LEU A N 1
ATOM 666 C CA . LEU A 1 84 ? -14.906 3.477 22.196 1.00 81.75 84 LEU A CA 1
ATOM 667 C C . LEU A 1 84 ? -16.242 4.189 21.986 1.00 81.75 84 LEU A C 1
ATOM 669 O O . LEU A 1 84 ? -16.994 4.334 22.951 1.00 81.75 84 LEU A O 1
ATOM 673 N N . SER A 1 85 ? -16.559 4.617 20.760 1.00 77.38 85 SER A N 1
ATOM 674 C CA . SER A 1 85 ? -17.851 5.233 20.453 1.00 77.38 85 SER A CA 1
ATOM 675 C C . SER A 1 85 ? -18.978 4.223 20.638 1.00 77.38 85 SER A C 1
ATOM 677 O O . SER A 1 85 ? -19.924 4.507 21.359 1.00 77.38 85 SER A O 1
ATOM 679 N N . LEU A 1 86 ? -18.821 3.001 20.117 1.00 76.38 86 LEU A N 1
ATOM 680 C CA . LEU A 1 86 ? -19.793 1.925 20.303 1.00 76.38 86 LEU A CA 1
ATOM 681 C C . LEU A 1 86 ? -19.961 1.558 21.784 1.00 76.38 86 LEU A C 1
ATOM 683 O O . LEU A 1 86 ? -21.077 1.365 22.253 1.00 76.38 86 LEU A O 1
ATOM 687 N N . GLY A 1 87 ? -18.865 1.484 22.542 1.00 67.50 87 GLY A N 1
ATOM 688 C CA . GLY A 1 87 ? -18.905 1.256 23.985 1.00 67.50 87 GLY A CA 1
ATOM 689 C C . GLY A 1 87 ? -19.579 2.396 24.752 1.00 67.50 87 GLY A C 1
ATOM 690 O O . GLY A 1 87 ? -20.250 2.139 25.747 1.00 67.50 87 GLY A O 1
ATOM 691 N N . SER A 1 88 ? -19.445 3.638 24.286 1.00 63.66 88 SER A N 1
ATOM 692 C CA . SER A 1 88 ? -20.120 4.807 24.864 1.00 63.66 88 SER A CA 1
ATO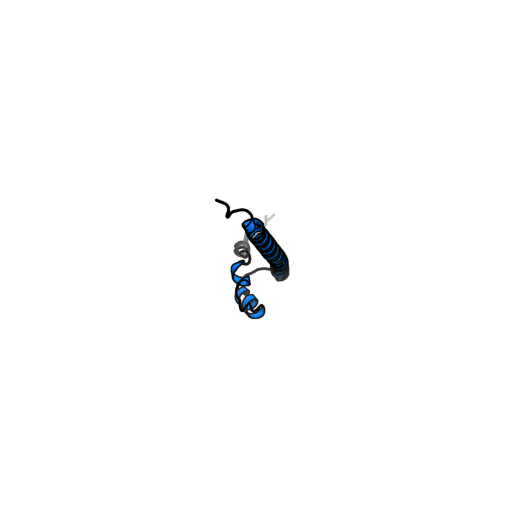M 693 C C . SER A 1 88 ? -21.609 4.823 24.524 1.00 63.66 88 SER A C 1
ATOM 695 O O . SER A 1 88 ? -22.418 5.096 25.405 1.00 63.66 88 SER A O 1
ATOM 697 N N . ASP A 1 89 ? -21.978 4.436 23.302 1.00 65.06 89 ASP A N 1
ATOM 698 C CA . ASP A 1 89 ? -23.369 4.269 22.871 1.00 65.06 89 ASP A CA 1
ATOM 699 C C . ASP A 1 89 ? -24.059 3.128 23.636 1.00 65.06 89 ASP A C 1
ATOM 701 O O . ASP A 1 89 ? -25.202 3.268 24.066 1.00 65.06 89 ASP A O 1
ATOM 705 N N . LEU A 1 90 ? -23.354 2.015 23.885 1.00 62.28 90 LEU A N 1
ATOM 706 C CA . LEU A 1 90 ? -23.861 0.917 24.715 1.00 62.28 90 LEU A CA 1
ATOM 707 C C . LEU A 1 90 ? -23.923 1.279 26.205 1.00 62.28 90 LEU A C 1
ATOM 709 O O . LEU A 1 90 ? -24.876 0.896 26.876 1.00 62.28 90 LEU A O 1
ATOM 713 N N . LYS A 1 91 ? -22.942 2.019 26.738 1.00 56.88 91 LYS A N 1
ATOM 714 C CA . LYS A 1 91 ? -22.933 2.452 28.148 1.00 56.88 91 LYS A CA 1
ATOM 715 C C . LYS A 1 91 ? -23.913 3.603 28.420 1.00 56.88 91 LYS A C 1
ATOM 717 O O . LYS A 1 91 ? -24.354 3.758 29.551 1.00 56.88 91 LYS A O 1
ATOM 722 N N . GLY A 1 92 ? -24.287 4.367 27.394 1.00 54.50 92 GLY A N 1
ATOM 723 C CA . GLY A 1 92 ? -25.401 5.323 27.396 1.00 54.50 92 GLY A CA 1
ATOM 724 C C . GLY A 1 92 ? -26.762 4.697 27.059 1.00 54.50 92 GLY A C 1
ATOM 725 O O . GLY A 1 92 ? -27.772 5.397 27.051 1.00 54.50 92 GLY A O 1
ATOM 726 N N . GLY A 1 93 ? -26.811 3.386 26.797 1.00 52.38 93 GLY A N 1
ATOM 727 C CA . GLY A 1 93 ? -28.034 2.636 26.506 1.00 52.38 93 GLY A CA 1
ATOM 728 C C . GLY A 1 93 ? -28.868 2.249 27.734 1.00 52.38 93 GLY A C 1
ATOM 729 O O . GLY A 1 93 ? -29.941 1.677 27.562 1.00 52.38 93 GLY A O 1
ATOM 730 N N . GLU A 1 94 ? -28.422 2.555 28.957 1.00 53.59 94 GLU A N 1
ATOM 731 C CA . GLU A 1 94 ? -29.220 2.331 30.177 1.00 53.59 94 GLU A CA 1
ATOM 732 C C . GLU A 1 94 ? -30.322 3.393 30.386 1.00 53.59 94 GLU A C 1
ATOM 734 O O . GLU A 1 94 ? -31.238 3.157 31.166 1.00 53.59 94 GLU A O 1
ATOM 739 N N . GLU A 1 95 ? -30.306 4.527 29.669 1.00 52.97 95 GLU A N 1
ATOM 740 C CA . GLU A 1 95 ? -31.288 5.619 29.857 1.00 52.97 95 GLU A CA 1
ATOM 741 C C . GLU A 1 95 ? -32.529 5.525 28.937 1.00 52.97 95 GLU A C 1
ATOM 743 O O . GLU A 1 95 ? -33.370 6.418 28.939 1.00 52.97 95 GLU A O 1
ATOM 748 N N . LYS A 1 96 ? -32.684 4.478 28.110 1.00 56.91 96 LYS A N 1
ATOM 749 C CA . LYS A 1 96 ? -33.799 4.400 27.134 1.00 56.91 96 LYS A CA 1
ATOM 750 C C . LYS A 1 96 ? -34.633 3.122 27.183 1.00 56.91 96 LYS A C 1
ATOM 752 O O . LYS A 1 96 ? -34.975 2.567 26.141 1.00 56.91 96 LYS A O 1
ATOM 757 N N . VAL A 1 97 ? -35.022 2.703 28.384 1.00 57.97 97 VAL A N 1
ATOM 758 C CA . VAL A 1 97 ? -36.197 1.835 28.582 1.00 57.97 97 VAL A CA 1
ATOM 759 C C . VAL A 1 97 ? -37.062 2.337 29.746 1.00 57.97 97 VAL A C 1
ATOM 761 O O . VAL A 1 97 ? -37.257 1.639 30.733 1.00 57.97 97 VAL A O 1
ATOM 764 N N . GLU A 1 98 ? -37.596 3.551 29.622 1.00 50.94 98 GLU A N 1
ATOM 765 C CA . GLU A 1 98 ? -38.846 3.941 30.291 1.00 50.94 98 GLU A CA 1
ATOM 766 C C . GLU A 1 98 ? -39.834 4.412 29.217 1.00 50.94 98 GLU A C 1
ATOM 768 O O . GLU A 1 98 ? -39.588 5.404 28.532 1.00 50.94 98 GLU A O 1
ATOM 773 N N . ASP A 1 99 ? -40.850 3.582 28.969 1.00 46.66 99 ASP A N 1
ATOM 774 C CA . ASP A 1 99 ? -42.278 3.884 29.179 1.00 46.66 99 ASP A CA 1
ATOM 775 C C . ASP A 1 99 ? -43.113 2.595 29.022 1.00 46.66 99 ASP A C 1
ATOM 777 O O . ASP A 1 99 ? -42.897 1.847 28.035 1.00 46.66 99 ASP A O 1
#

pLDDT: mean 70.72, std 14.87, range [39.62, 90.88]